Protein AF-H1LJ63-F1 (afdb_monomer_lite)

Radius of gyration: 14.32 Å; chains: 1; bounding box: 33×33×40 Å

Foldseek 3Di:
DDKEKDAFQFAPDCLRHRKMKMWAADDDPAAEWTFIWIDSPNPPDIDTQAIGFDPPPRQHQGDDKYKDFACADDVPRGGRKIKIWGWRAHPVQFKTWTWIWIDNPSRNDIDTDDTPDIGGGDD

Organism: NCBI:txid797516

pLDDT: mean 96.82, std 5.03, range [56.62, 98.88]

Sequence (123 aa):
MYGRGITTTHQSDQNYNGRMYATGEHYVSGTPTFTIFESTDHGGSWNQVGDVKDTQHGWGMRYQPTLYELPEQVGDMPAGTLICAGNAIPTNLSQTSIDLYKSTDHGRTWTFLSTVDHGGAAD

Secondary structure (DSSP, 8-state):
--EEEEE----SSGGGTT-EEEEE----SS---EEEEEESSTTS--EEEEEE---SSSS-EEEEEEEEE-SS-BTTB-TT-EEEEEEE--TT---EEEEEEEESSTTSS-EEEEEEEEES---

Structure (mmCIF, N/CA/C/O backbone):
data_AF-H1LJ63-F1
#
_entry.id   AF-H1LJ63-F1
#
loop_
_atom_site.group_PDB
_atom_site.id
_atom_site.type_symbol
_atom_site.label_atom_id
_atom_site.label_alt_id
_atom_site.label_comp_id
_atom_site.label_asym_id
_atom_site.label_entity_id
_atom_site.label_seq_id
_atom_site.pdbx_PDB_ins_code
_atom_site.Cartn_x
_atom_site.Cartn_y
_atom_site.Cartn_z
_atom_site.occupancy
_atom_site.B_iso_or_equiv
_atom_site.auth_seq_id
_atom_site.auth_comp_id
_atom_site.auth_asym_id
_atom_site.auth_atom_id
_atom_site.pdbx_PDB_model_num
ATOM 1 N N . MET A 1 1 ? 2.337 14.927 -7.308 1.00 56.62 1 MET A N 1
ATOM 2 C CA . MET A 1 1 ? 2.129 14.228 -6.024 1.00 56.62 1 MET A CA 1
ATOM 3 C C . MET A 1 1 ? 0.677 13.792 -5.957 1.00 56.62 1 MET A C 1
ATOM 5 O O . MET A 1 1 ? -0.194 14.630 -5.753 1.00 56.62 1 MET A O 1
ATOM 9 N N . TYR A 1 2 ? 0.417 12.511 -6.213 1.00 73.88 2 TYR A N 1
ATOM 10 C CA . TYR A 1 2 ? -0.915 11.916 -6.100 1.00 73.88 2 TYR A CA 1
ATOM 11 C C . TYR A 1 2 ? -1.061 11.250 -4.733 1.00 73.88 2 TYR A C 1
ATOM 13 O O . TYR A 1 2 ? -0.445 10.218 -4.489 1.00 73.88 2 TYR A O 1
ATOM 21 N N . GLY A 1 3 ? -1.843 11.861 -3.840 1.00 83.25 3 GLY A N 1
ATOM 22 C CA . GLY A 1 3 ? -2.194 11.281 -2.544 1.00 83.25 3 GLY A CA 1
ATOM 23 C C . GLY A 1 3 ? -3.471 10.438 -2.615 1.00 83.25 3 GLY A C 1
ATOM 24 O O . GLY A 1 3 ? -4.398 10.750 -3.376 1.00 83.25 3 GLY A O 1
ATOM 25 N N . ARG A 1 4 ? -3.532 9.384 -1.802 1.00 91.75 4 ARG A N 1
ATOM 26 C CA . ARG A 1 4 ? -4.736 8.586 -1.525 1.00 91.75 4 ARG A CA 1
ATOM 27 C C . ARG A 1 4 ? -4.843 8.324 -0.033 1.00 91.75 4 ARG A C 1
ATOM 29 O O . ARG A 1 4 ? -3.826 8.227 0.647 1.00 91.75 4 ARG A O 1
ATOM 36 N N . GLY A 1 5 ? -6.067 8.174 0.458 1.00 95.50 5 GLY A N 1
ATOM 37 C CA . GLY A 1 5 ? -6.300 7.792 1.840 1.00 95.50 5 GLY A CA 1
ATOM 38 C C . GLY A 1 5 ? -7.645 7.115 2.044 1.00 95.50 5 GLY A C 1
ATOM 39 O O . GLY A 1 5 ? -8.538 7.228 1.205 1.00 95.50 5 GLY A O 1
ATOM 40 N N . ILE A 1 6 ? -7.752 6.397 3.156 1.00 98.12 6 ILE A N 1
ATOM 41 C CA . ILE A 1 6 ? -8.942 5.655 3.576 1.00 98.12 6 ILE A CA 1
ATOM 42 C C . ILE A 1 6 ? -9.166 5.838 5.076 1.00 98.12 6 ILE A C 1
ATOM 44 O O . ILE A 1 6 ? -8.219 6.087 5.825 1.00 98.12 6 ILE A O 1
ATOM 48 N N . THR A 1 7 ? -10.408 5.661 5.516 1.00 98.50 7 THR A N 1
ATOM 49 C CA . THR A 1 7 ? -10.742 5.420 6.922 1.00 98.50 7 THR A CA 1
ATOM 50 C C . THR A 1 7 ? -11.153 3.965 7.055 1.00 98.50 7 THR A C 1
ATOM 52 O O . THR A 1 7 ? -11.983 3.488 6.285 1.00 98.50 7 THR A O 1
ATOM 55 N N . THR A 1 8 ? -10.558 3.262 8.007 1.00 98.56 8 THR A N 1
ATOM 56 C CA . THR A 1 8 ? -10.815 1.833 8.220 1.00 98.56 8 THR A CA 1
ATOM 57 C C . THR A 1 8 ? -12.059 1.608 9.071 1.00 98.56 8 THR A C 1
ATOM 59 O O . THR A 1 8 ? -12.383 2.405 9.954 1.00 98.56 8 THR A O 1
ATOM 62 N N . THR A 1 9 ? -12.788 0.537 8.781 1.00 98.44 9 THR A N 1
ATOM 63 C CA . THR A 1 9 ? -14.094 0.226 9.386 1.00 98.44 9 THR A CA 1
ATOM 64 C C . THR A 1 9 ? -14.327 -1.272 9.604 1.00 98.44 9 THR A C 1
ATOM 66 O O . THR A 1 9 ? -15.291 -1.635 10.277 1.00 98.44 9 THR A O 1
ATOM 69 N N . HIS A 1 10 ? -13.442 -2.136 9.099 1.00 98.38 10 HIS A N 1
ATOM 70 C CA . HIS A 1 10 ? -13.590 -3.594 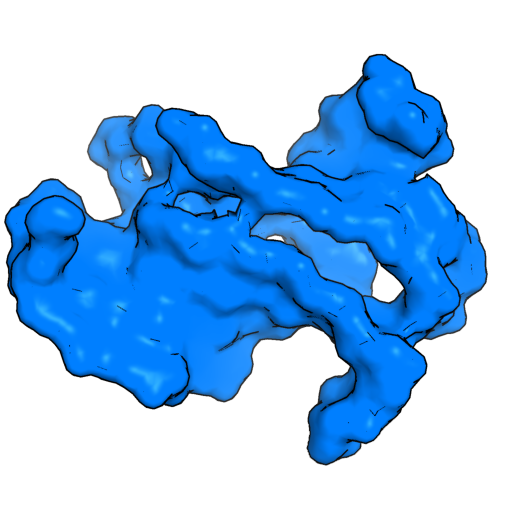9.120 1.00 98.38 10 HIS A CA 1
ATOM 71 C C . HIS A 1 10 ? -12.388 -4.303 9.759 1.00 98.38 10 HIS A C 1
ATOM 73 O O . HIS A 1 10 ? -12.185 -5.495 9.538 1.00 98.38 10 HIS A O 1
ATOM 79 N N . GLN A 1 11 ? -11.575 -3.594 10.545 1.00 98.06 11 GLN A N 1
ATOM 80 C CA . GLN A 1 11 ? -10.379 -4.156 11.171 1.00 98.06 11 GLN A CA 1
ATOM 81 C C . GLN A 1 11 ? -10.738 -5.232 12.201 1.00 98.06 11 GLN A C 1
ATOM 83 O O . GLN A 1 11 ? -11.715 -5.114 12.943 1.00 98.06 11 GLN A O 1
ATOM 88 N N . SER A 1 12 ? -9.903 -6.272 12.268 1.00 93.12 12 SER A N 1
ATOM 89 C CA . SER A 1 12 ? -10.045 -7.377 13.225 1.00 93.12 12 SER A CA 1
ATOM 90 C C . SER A 1 12 ? -9.933 -6.915 14.684 1.00 93.12 12 SER A C 1
ATOM 92 O O . SER A 1 12 ? -10.659 -7.412 15.544 1.00 93.12 12 SER A O 1
ATOM 94 N N . ASP A 1 13 ? -9.064 -5.939 14.958 1.00 96.81 13 ASP A N 1
ATOM 95 C CA . ASP A 1 13 ? -9.033 -5.181 16.209 1.00 96.81 13 ASP A CA 1
ATOM 96 C C . ASP A 1 13 ? -9.836 -3.883 16.041 1.00 96.81 13 ASP A C 1
ATOM 98 O O . ASP A 1 13 ? -9.469 -2.991 15.272 1.00 96.81 13 ASP A O 1
ATOM 102 N N . GLN A 1 14 ? -10.923 -3.757 16.804 1.00 95.25 14 GLN A N 1
ATOM 103 C CA . GLN A 1 14 ? -11.825 -2.606 16.746 1.00 95.25 14 GLN A CA 1
ATOM 104 C C . GLN A 1 14 ? -11.141 -1.276 17.100 1.00 95.25 14 GLN A C 1
ATOM 106 O O . GLN A 1 14 ? -11.618 -0.232 16.663 1.00 95.25 14 GLN A O 1
ATOM 111 N N . ASN A 1 15 ? -10.009 -1.285 17.818 1.00 96.62 15 ASN A N 1
ATOM 112 C CA . ASN A 1 15 ? -9.229 -0.071 18.103 1.00 96.62 15 ASN A CA 1
ATOM 113 C C . ASN A 1 15 ? -8.555 0.526 16.858 1.00 96.62 15 ASN A C 1
ATOM 115 O O . ASN A 1 15 ? -7.987 1.623 16.923 1.00 96.62 15 ASN A O 1
ATOM 119 N N . TYR A 1 16 ? -8.556 -0.209 15.745 1.00 97.94 16 TYR A N 1
ATOM 120 C CA . TYR A 1 16 ? -8.087 0.279 14.457 1.00 97.94 16 TYR A CA 1
ATOM 121 C C . TYR A 1 16 ? -9.212 0.829 13.585 1.00 97.94 16 TYR A C 1
ATOM 123 O O . TYR A 1 16 ? -8.918 1.593 12.676 1.00 97.94 16 TYR A O 1
ATOM 131 N N . ASN A 1 17 ? -10.483 0.566 13.895 1.00 98.06 17 ASN A N 1
ATOM 132 C CA . ASN A 1 17 ? -11.584 1.219 13.191 1.00 98.06 17 ASN A CA 1
ATOM 133 C C . ASN A 1 17 ? -11.612 2.725 13.492 1.00 98.06 17 ASN A C 1
ATOM 135 O O . ASN A 1 17 ? -11.331 3.170 14.603 1.00 98.06 17 ASN A O 1
ATOM 139 N N . GLY A 1 18 ? -11.948 3.524 12.481 1.00 98.19 18 GLY A N 1
ATOM 140 C CA . GLY A 1 18 ? -11.918 4.985 12.543 1.00 98.19 18 GLY A CA 1
ATOM 141 C C . GLY A 1 18 ? -10.528 5.595 12.346 1.00 98.19 18 GLY A C 1
ATOM 142 O O . GLY A 1 18 ? -10.425 6.819 12.231 1.00 98.19 18 GLY A O 1
ATOM 143 N N . ARG A 1 19 ? -9.466 4.781 12.250 1.00 98.38 19 ARG A N 1
ATOM 144 C CA . ARG A 1 19 ? -8.128 5.271 11.903 1.00 98.38 19 ARG A CA 1
ATOM 145 C C . ARG A 1 19 ? -8.045 5.613 10.428 1.00 98.38 19 ARG A C 1
ATOM 147 O O . ARG A 1 19 ? -8.630 4.930 9.579 1.00 98.38 19 ARG A O 1
ATOM 154 N N . MET A 1 20 ? -7.296 6.669 10.135 1.00 98.69 20 MET A N 1
ATOM 155 C CA . MET A 1 20 ? -7.063 7.121 8.771 1.00 98.69 20 MET A CA 1
ATOM 156 C C . MET A 1 20 ? -5.692 6.664 8.303 1.00 98.69 20 MET A C 1
ATOM 158 O O . MET A 1 20 ? -4.715 6.779 9.040 1.00 98.69 20 MET A O 1
ATOM 162 N N . TYR A 1 21 ? -5.621 6.201 7.063 1.00 98.69 21 TYR A N 1
ATOM 163 C CA . TYR A 1 21 ? -4.375 5.843 6.403 1.00 98.69 21 TYR A CA 1
ATOM 164 C C . TYR A 1 21 ? -4.191 6.690 5.156 1.00 98.69 21 TYR A C 1
ATOM 166 O O . TYR A 1 21 ? -5.163 6.980 4.458 1.00 98.69 21 TYR A O 1
ATOM 174 N N . ALA A 1 22 ? -2.949 7.067 4.869 1.00 98.38 22 ALA A N 1
ATOM 175 C CA . ALA A 1 22 ? -2.589 7.838 3.690 1.00 98.38 22 ALA A CA 1
ATOM 176 C C . ALA A 1 22 ? -1.310 7.306 3.042 1.00 98.38 22 ALA A C 1
ATOM 178 O O . ALA A 1 22 ? -0.419 6.781 3.710 1.00 98.38 22 ALA A O 1
ATOM 179 N N . THR A 1 23 ? -1.222 7.469 1.728 1.00 98.44 23 THR A N 1
ATOM 180 C CA . THR A 1 23 ? -0.032 7.167 0.934 1.00 98.44 23 THR A CA 1
ATOM 181 C C . THR A 1 23 ? 0.033 8.081 -0.289 1.00 98.44 23 THR A C 1
ATOM 183 O O . THR A 1 23 ? -0.917 8.815 -0.586 1.00 98.44 23 THR A O 1
ATOM 186 N N . GLY A 1 24 ? 1.143 8.041 -1.018 1.00 97.25 24 GLY A N 1
ATOM 187 C CA . GLY A 1 24 ? 1.297 8.774 -2.262 1.00 97.25 24 GLY A CA 1
ATOM 188 C C . GLY A 1 24 ? 2.546 8.378 -3.035 1.00 97.25 24 GLY A C 1
ATOM 189 O O . GLY A 1 24 ? 3.284 7.471 -2.657 1.00 97.25 24 GLY A O 1
ATOM 190 N N . GLU A 1 25 ? 2.781 9.084 -4.135 1.00 97.00 25 GLU A N 1
ATOM 191 C CA . GLU A 1 25 ? 4.019 8.962 -4.909 1.00 97.00 25 GLU A CA 1
ATOM 192 C C . GLU A 1 25 ? 5.171 9.676 -4.201 1.00 97.00 25 GLU A C 1
ATOM 194 O O . GLU A 1 25 ? 5.114 10.890 -3.974 1.00 97.00 25 GLU A O 1
ATOM 199 N N . HIS A 1 26 ? 6.223 8.928 -3.871 1.00 92.38 26 HIS A N 1
ATOM 200 C CA . HIS A 1 26 ? 7.390 9.429 -3.151 1.00 92.38 26 HIS A CA 1
ATOM 201 C C . HIS A 1 26 ? 8.602 9.468 -4.089 1.00 92.38 26 HIS A C 1
ATOM 203 O O . HIS A 1 26 ? 9.242 8.453 -4.362 1.00 92.38 26 HIS A O 1
ATOM 209 N N . TYR A 1 27 ? 8.924 10.659 -4.595 1.00 91.56 27 TYR A N 1
ATOM 210 C CA . TYR A 1 27 ? 10.057 10.865 -5.498 1.00 91.56 27 TYR A CA 1
ATOM 211 C C . TYR A 1 27 ? 11.357 10.968 -4.696 1.00 91.56 27 TYR A C 1
ATOM 213 O O . TYR A 1 27 ? 11.602 11.957 -4.007 1.00 91.56 27 TYR A O 1
ATOM 221 N N . VAL A 1 28 ? 12.188 9.932 -4.795 1.00 92.50 28 VAL A N 1
ATOM 222 C CA . VAL A 1 28 ? 13.469 9.798 -4.087 1.00 92.50 28 VAL A CA 1
ATOM 223 C C . VAL A 1 28 ? 14.604 9.512 -5.074 1.00 92.50 28 VAL A C 1
ATOM 225 O O . VAL A 1 28 ? 14.361 9.108 -6.209 1.00 92.50 28 VAL A O 1
ATOM 228 N N . SER A 1 29 ? 15.857 9.700 -4.647 1.00 90.56 29 SER A N 1
ATOM 229 C CA . SER A 1 29 ? 17.040 9.326 -5.442 1.00 90.56 29 SER A CA 1
ATOM 230 C C . SER A 1 29 ? 17.293 7.812 -5.495 1.00 90.56 29 SER A C 1
ATOM 232 O O . SER A 1 29 ? 18.031 7.351 -6.362 1.00 90.56 29 SER A O 1
ATOM 234 N N . GLY A 1 30 ? 16.706 7.048 -4.569 1.00 92.38 30 GLY A N 1
ATOM 235 C CA . GLY A 1 30 ? 16.786 5.587 -4.511 1.00 92.38 30 GLY A CA 1
ATOM 236 C C . GLY A 1 30 ? 15.577 4.884 -5.136 1.00 92.38 30 GLY A C 1
ATOM 237 O O . GLY A 1 30 ? 14.846 5.456 -5.942 1.00 92.38 30 GLY A O 1
ATOM 238 N N . THR A 1 31 ? 15.357 3.631 -4.738 1.00 96.25 31 THR A N 1
ATOM 239 C CA . THR A 1 31 ? 14.167 2.860 -5.121 1.00 96.25 31 THR A CA 1
ATOM 240 C C . THR A 1 31 ? 12.938 3.428 -4.403 1.00 96.25 31 THR A C 1
ATOM 242 O O . THR A 1 31 ? 12.910 3.394 -3.170 1.00 96.25 31 THR A O 1
ATOM 245 N N . PRO A 1 32 ? 11.939 3.967 -5.128 1.00 96.94 32 PRO A N 1
ATOM 246 C CA . PRO A 1 32 ? 10.742 4.511 -4.506 1.00 96.94 32 PRO A CA 1
ATOM 247 C C . PRO A 1 32 ? 9.866 3.403 -3.918 1.00 96.94 32 PRO A C 1
ATOM 249 O O . PRO A 1 32 ? 9.880 2.250 -4.362 1.00 96.94 32 PRO A O 1
ATOM 252 N N . THR A 1 33 ? 9.096 3.786 -2.911 1.00 97.94 33 THR A N 1
ATOM 253 C CA . THR A 1 33 ? 8.142 2.938 -2.203 1.00 97.94 33 THR A CA 1
ATOM 254 C C . THR A 1 33 ? 6.845 3.713 -2.002 1.00 97.94 33 THR A C 1
ATOM 256 O O . THR A 1 33 ? 6.829 4.946 -2.083 1.00 97.94 33 THR A O 1
ATOM 259 N N . PHE A 1 34 ? 5.756 3.011 -1.689 1.00 98.12 34 PHE A N 1
ATOM 260 C CA . PHE A 1 34 ? 4.559 3.673 -1.174 1.00 98.12 34 PHE A CA 1
ATOM 261 C C . PHE A 1 34 ? 4.609 3.681 0.349 1.00 98.12 34 PHE A C 1
ATOM 263 O O . PHE A 1 34 ? 4.278 2.696 1.011 1.00 98.12 34 PHE A O 1
ATOM 270 N N . THR A 1 35 ? 5.044 4.804 0.917 1.00 97.81 35 THR A N 1
ATOM 271 C CA . THR A 1 35 ? 5.047 4.984 2.370 1.00 97.81 35 THR A CA 1
ATOM 272 C C . THR A 1 35 ? 3.616 5.059 2.895 1.00 97.81 35 THR A C 1
ATOM 274 O O . THR A 1 35 ? 2.765 5.730 2.306 1.00 97.81 35 THR A O 1
ATOM 277 N N . ILE A 1 36 ? 3.353 4.385 4.014 1.00 98.69 36 ILE A N 1
ATOM 278 C CA . ILE A 1 36 ? 2.045 4.351 4.666 1.00 98.69 36 ILE A CA 1
ATOM 279 C C . ILE A 1 36 ? 2.091 5.194 5.935 1.00 98.69 36 ILE A C 1
ATOM 281 O O . ILE A 1 36 ? 2.854 4.905 6.862 1.00 98.69 36 ILE A O 1
ATOM 285 N N . PHE A 1 37 ? 1.243 6.216 5.978 1.00 98.62 37 PHE A N 1
ATOM 286 C CA . PHE A 1 37 ? 1.016 7.049 7.152 1.00 98.62 37 PHE A CA 1
ATOM 287 C C . PHE A 1 37 ? -0.307 6.687 7.816 1.00 98.62 37 PHE A C 1
ATOM 289 O O . PHE A 1 37 ? -1.279 6.387 7.128 1.00 98.62 37 PHE A O 1
ATOM 296 N N . GLU A 1 38 ? -0.348 6.762 9.141 1.00 98.75 38 GLU A N 1
ATOM 297 C CA . GLU A 1 38 ? -1.541 6.566 9.961 1.00 98.75 38 GLU A CA 1
ATOM 298 C C . GLU A 1 38 ? -1.806 7.811 10.807 1.00 98.75 38 GLU A C 1
ATOM 300 O O . GLU A 1 38 ? -0.879 8.401 11.371 1.00 98.75 38 GLU A O 1
ATOM 305 N N . SER A 1 39 ? -3.081 8.166 10.926 1.00 98.69 39 SER A N 1
ATOM 306 C CA . SER A 1 39 ? -3.589 9.113 11.910 1.00 98.69 39 SER A CA 1
ATOM 307 C C . SER A 1 39 ? -4.591 8.419 12.828 1.00 98.69 39 SER A C 1
ATOM 309 O O . SER A 1 39 ? -5.512 7.726 12.379 1.00 98.69 39 SER A O 1
ATOM 311 N N . THR A 1 40 ? -4.416 8.641 14.129 1.00 98.31 40 THR A N 1
ATOM 312 C CA . THR A 1 40 ? -5.312 8.161 15.191 1.00 98.31 40 THR A CA 1
ATOM 313 C C . THR A 1 40 ? -6.168 9.276 15.795 1.00 98.31 40 THR A C 1
ATOM 315 O O . THR A 1 40 ? -6.893 9.039 16.753 1.00 98.31 40 THR A O 1
ATOM 318 N N . ASP A 1 41 ? -6.068 10.494 15.266 1.00 97.69 41 ASP A N 1
ATOM 319 C CA . ASP A 1 41 ? -6.713 11.714 15.764 1.00 97.69 41 ASP A CA 1
ATOM 320 C C . ASP A 1 41 ? -7.481 12.439 14.645 1.00 97.69 41 ASP A C 1
ATOM 322 O O . ASP A 1 41 ? -7.526 13.666 14.579 1.00 97.69 41 ASP A O 1
ATOM 326 N N . HIS A 1 42 ? -8.092 11.655 13.751 1.00 95.00 42 HIS A N 1
ATOM 327 C CA . HIS A 1 42 ? -8.939 12.138 12.655 1.00 95.00 42 HIS A CA 1
ATOM 328 C C . HIS A 1 42 ? -8.236 13.134 11.714 1.00 95.00 42 HIS A C 1
ATOM 330 O O . HIS A 1 42 ? -8.837 14.091 11.227 1.00 95.00 42 HIS A O 1
ATOM 336 N N . GLY A 1 43 ? -6.953 12.891 11.444 1.00 96.75 43 GLY A N 1
ATOM 337 C CA . GLY A 1 43 ? -6.127 13.662 10.520 1.00 96.75 43 GLY A CA 1
ATOM 338 C C . GLY A 1 43 ? -5.360 14.822 11.156 1.00 96.75 43 GLY A C 1
ATOM 339 O O . GLY A 1 43 ? -4.699 15.554 10.418 1.00 96.75 43 GLY A O 1
ATOM 340 N N . GLY A 1 44 ? -5.423 14.991 12.482 1.00 98.00 44 GLY A N 1
ATOM 341 C CA . GLY A 1 44 ? -4.697 16.037 13.208 1.00 98.00 44 GLY A CA 1
ATOM 342 C C . GLY A 1 44 ? -3.176 15.856 13.183 1.00 98.00 44 GLY A C 1
ATOM 343 O O . GLY A 1 44 ? -2.436 16.826 13.011 1.00 98.00 44 GLY A O 1
ATOM 344 N N . SER A 1 45 ? -2.705 14.616 13.293 1.00 98.25 45 SER A N 1
ATOM 345 C CA . SER A 1 45 ? -1.299 14.230 13.213 1.00 98.25 45 SER A CA 1
ATOM 346 C C . SER A 1 45 ? -1.129 12.890 12.497 1.00 98.25 45 SER A C 1
ATOM 348 O O . SER A 1 45 ? -2.045 12.070 12.434 1.00 98.25 45 SER A O 1
ATOM 350 N N . TRP A 1 46 ? 0.057 12.685 11.920 1.00 98.56 46 TRP A N 1
ATOM 351 C CA . TRP A 1 46 ? 0.362 11.534 11.074 1.00 98.56 46 TRP A CA 1
ATOM 352 C C . TRP A 1 46 ? 1.722 10.952 11.428 1.00 98.56 46 TRP A C 1
ATOM 354 O O . TRP A 1 46 ? 2.698 11.686 11.574 1.00 98.56 46 TRP A O 1
ATOM 364 N N . ASN A 1 47 ? 1.791 9.627 11.507 1.00 98.50 47 ASN A N 1
ATOM 365 C CA . ASN A 1 47 ? 3.032 8.891 11.717 1.00 98.50 47 ASN A CA 1
ATOM 366 C C . ASN A 1 47 ? 3.221 7.874 10.598 1.00 98.50 47 ASN A C 1
ATOM 368 O O . ASN A 1 47 ? 2.259 7.243 10.164 1.00 98.50 47 ASN A O 1
ATOM 372 N N . GLN A 1 48 ? 4.458 7.690 10.139 1.00 98.38 48 GLN A N 1
ATOM 373 C CA . GLN A 1 48 ? 4.776 6.581 9.246 1.00 98.38 48 GLN A CA 1
ATOM 374 C C . GLN A 1 48 ? 4.671 5.266 10.024 1.00 98.38 48 GLN A C 1
ATOM 376 O O . GLN A 1 48 ? 5.280 5.122 11.083 1.00 98.38 48 GLN A O 1
ATOM 381 N N . VAL A 1 49 ? 3.922 4.306 9.486 1.00 98.69 49 VAL A N 1
ATOM 382 C CA . VAL A 1 49 ? 3.680 3.004 10.134 1.00 98.69 49 VAL A CA 1
ATOM 383 C C . VAL A 1 49 ? 4.049 1.811 9.271 1.00 98.69 49 VAL A C 1
ATOM 385 O O . VAL A 1 49 ? 4.206 0.711 9.792 1.00 98.69 49 VAL A O 1
ATOM 388 N N . GLY A 1 50 ? 4.201 2.026 7.968 1.00 98.38 50 GLY A N 1
ATOM 389 C CA . GLY A 1 50 ? 4.510 0.970 7.022 1.00 98.38 50 GLY A CA 1
ATOM 390 C C . GLY A 1 50 ? 5.100 1.513 5.736 1.00 98.38 50 GLY A C 1
ATOM 391 O O . GLY A 1 50 ? 5.182 2.725 5.512 1.00 98.38 50 GLY A O 1
ATOM 392 N N . ASP A 1 51 ? 5.538 0.586 4.898 1.00 98.06 51 ASP A N 1
ATOM 393 C CA . ASP A 1 51 ? 6.201 0.897 3.643 1.00 98.06 51 ASP A CA 1
ATOM 394 C C . ASP A 1 51 ? 5.983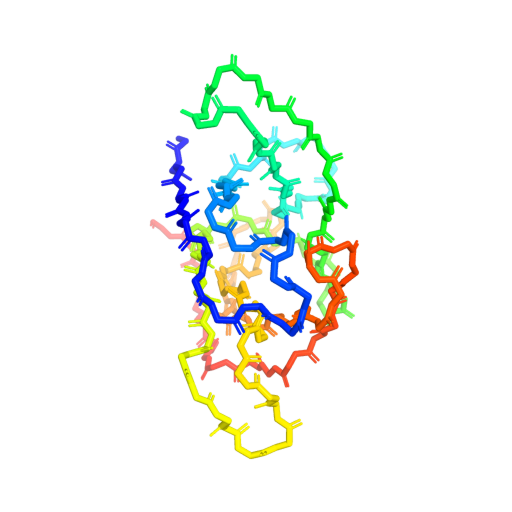 -0.243 2.642 1.00 98.06 51 ASP A C 1
ATOM 396 O O . ASP A 1 51 ? 6.387 -1.381 2.900 1.00 98.06 51 ASP A O 1
ATOM 400 N N . VAL A 1 52 ? 5.327 0.048 1.517 1.00 98.62 52 VAL A N 1
ATOM 401 C CA . VAL A 1 52 ? 5.081 -0.935 0.454 1.00 98.62 52 VAL A CA 1
ATOM 402 C C . VAL A 1 52 ? 6.243 -0.890 -0.525 1.00 98.62 52 VAL A C 1
ATOM 404 O O . VAL A 1 52 ? 6.398 0.056 -1.303 1.00 98.62 52 VAL A O 1
ATOM 407 N N . LYS A 1 53 ? 7.079 -1.923 -0.463 1.00 98.44 53 LYS A N 1
ATOM 408 C CA . LYS A 1 53 ? 8.275 -2.063 -1.292 1.00 98.44 53 LYS A CA 1
ATOM 409 C C . LYS A 1 53 ? 8.002 -3.003 -2.449 1.00 98.44 53 LYS A C 1
ATOM 411 O O . LYS A 1 53 ? 7.367 -4.035 -2.263 1.00 98.44 53 LYS A O 1
ATOM 416 N N . ASP A 1 54 ? 8.574 -2.683 -3.601 1.00 98.44 54 ASP A N 1
ATOM 417 C CA . ASP A 1 54 ? 8.639 -3.617 -4.716 1.00 98.44 54 ASP A CA 1
ATOM 418 C C . ASP A 1 54 ? 9.633 -4.737 -4.370 1.00 98.44 54 ASP A C 1
ATOM 420 O O . ASP A 1 54 ? 10.842 -4.525 -4.264 1.00 98.44 54 ASP A O 1
ATOM 424 N N . THR A 1 55 ? 9.087 -5.927 -4.153 1.00 98.25 55 THR A N 1
ATOM 425 C CA . THR A 1 55 ? 9.813 -7.159 -3.826 1.00 98.25 55 THR A CA 1
ATOM 426 C C . THR A 1 55 ? 9.912 -8.119 -5.006 1.00 98.25 55 THR A C 1
ATOM 428 O O . THR A 1 55 ? 10.531 -9.171 -4.857 1.00 98.25 55 THR A O 1
ATOM 431 N N . GLN A 1 56 ? 9.297 -7.792 -6.146 1.00 98.19 56 GLN A N 1
ATOM 432 C CA . GLN A 1 56 ? 9.222 -8.679 -7.309 1.00 98.19 56 GLN A CA 1
ATOM 433 C C . GLN A 1 56 ? 10.204 -8.270 -8.407 1.00 98.19 56 GLN A C 1
ATOM 435 O O . GLN A 1 56 ? 10.856 -9.128 -8.999 1.00 98.19 56 GLN A O 1
ATOM 440 N N . HIS A 1 57 ? 10.352 -6.966 -8.649 1.00 97.00 57 HIS A N 1
ATOM 441 C CA . HIS A 1 57 ? 11.112 -6.439 -9.782 1.00 97.00 57 HIS A CA 1
ATOM 442 C C . HIS A 1 57 ? 12.375 -5.680 -9.360 1.00 97.00 57 HIS A C 1
ATOM 444 O O . HIS A 1 57 ? 13.353 -5.629 -10.110 1.00 97.00 57 HIS A O 1
ATOM 450 N N . GLY A 1 58 ? 12.367 -5.075 -8.168 1.00 96.25 58 GLY A N 1
ATOM 451 C CA . GLY A 1 58 ? 13.440 -4.188 -7.698 1.00 96.25 58 GLY A CA 1
ATOM 452 C C . GLY A 1 58 ? 13.465 -2.819 -8.396 1.00 96.25 58 GLY A C 1
ATOM 453 O O . GLY A 1 58 ? 14.462 -2.100 -8.333 1.00 96.25 58 GLY A O 1
ATOM 454 N N . TRP A 1 59 ? 12.378 -2.457 -9.071 1.00 97.50 59 TRP A N 1
ATOM 455 C CA . TRP A 1 59 ? 12.154 -1.209 -9.800 1.00 97.50 59 TRP A CA 1
ATOM 456 C C . TRP A 1 59 ? 11.679 -0.075 -8.887 1.00 97.50 59 TRP A C 1
ATOM 458 O O . TRP A 1 59 ? 12.063 1.087 -9.070 1.00 97.50 59 TRP A O 1
ATOM 468 N N . GLY A 1 60 ? 10.873 -0.442 -7.891 1.00 98.19 60 GLY A N 1
ATOM 469 C CA . GLY A 1 60 ? 10.240 0.452 -6.930 1.00 98.19 60 GLY A CA 1
ATOM 470 C C . GLY A 1 60 ? 8.771 0.711 -7.243 1.00 98.19 60 GLY A C 1
ATOM 471 O O . GLY A 1 60 ? 8.399 0.921 -8.399 1.00 98.19 60 GLY A O 1
ATOM 472 N N . MET A 1 61 ? 7.955 0.745 -6.187 1.00 98.31 61 MET A N 1
ATOM 473 C CA . MET A 1 61 ? 6.548 1.142 -6.256 1.00 98.31 61 MET A CA 1
ATOM 474 C C . MET A 1 61 ? 6.500 2.657 -6.458 1.00 98.31 61 MET A C 1
ATOM 476 O O . MET A 1 61 ? 6.822 3.421 -5.546 1.00 98.31 61 MET A O 1
ATOM 480 N N . ARG A 1 62 ? 6.200 3.095 -7.685 1.00 97.50 62 ARG A N 1
ATOM 481 C CA . ARG A 1 62 ? 6.497 4.456 -8.149 1.00 97.50 62 ARG A CA 1
ATOM 482 C C . ARG A 1 62 ? 5.256 5.313 -8.353 1.00 97.50 62 ARG A C 1
ATOM 484 O O . ARG A 1 62 ? 5.222 6.415 -7.810 1.00 97.50 62 ARG A O 1
ATOM 491 N N . TYR A 1 63 ? 4.271 4.845 -9.123 1.00 97.25 63 TYR A N 1
ATOM 492 C CA . TYR A 1 63 ? 3.134 5.674 -9.551 1.00 97.25 63 TYR A CA 1
ATOM 493 C C . TYR A 1 63 ? 1.772 5.142 -9.120 1.00 97.25 63 TYR A C 1
ATOM 495 O O . TYR A 1 63 ? 1.554 3.938 -8.999 1.00 97.25 63 TYR A O 1
ATOM 503 N N . GLN A 1 64 ? 0.851 6.091 -8.941 1.00 97.06 64 GLN A N 1
ATOM 504 C CA . GLN A 1 64 ? -0.585 5.881 -8.739 1.00 97.06 64 GLN A CA 1
ATOM 505 C C . GLN A 1 64 ? -0.949 4.851 -7.651 1.00 97.06 64 GLN A C 1
ATOM 507 O O . GLN A 1 64 ? -1.738 3.939 -7.918 1.00 97.06 64 GLN A O 1
ATOM 512 N N . PRO A 1 65 ? -0.432 4.985 -6.416 1.00 97.88 65 PRO A N 1
ATOM 513 C CA . PRO A 1 65 ? -0.873 4.117 -5.338 1.00 97.88 65 PRO A CA 1
ATOM 514 C C . PRO A 1 65 ? -2.367 4.298 -5.076 1.00 97.88 65 PRO A C 1
ATOM 516 O O . PRO A 1 65 ? -2.903 5.401 -5.191 1.00 97.88 65 PRO A O 1
ATOM 519 N N . THR A 1 66 ? -3.021 3.232 -4.634 1.00 97.94 66 THR A N 1
ATOM 520 C CA . THR A 1 66 ? -4.349 3.260 -4.027 1.00 97.94 66 THR A CA 1
ATOM 521 C C . THR A 1 66 ? -4.393 2.326 -2.827 1.00 97.94 66 THR A C 1
ATOM 523 O O . THR A 1 66 ? -3.721 1.296 -2.814 1.00 97.94 66 THR A O 1
ATOM 526 N N . LEU A 1 67 ? -5.179 2.698 -1.819 1.00 98.50 67 LEU A N 1
ATOM 527 C CA . LEU A 1 67 ? -5.438 1.886 -0.634 1.00 98.50 67 LEU A CA 1
ATOM 528 C C . LEU A 1 67 ? -6.891 1.426 -0.644 1.00 98.50 67 LEU A C 1
ATOM 530 O O . LEU A 1 67 ? -7.783 2.186 -1.024 1.00 98.50 67 LEU A O 1
ATOM 534 N N . TYR A 1 68 ? -7.121 0.198 -0.197 1.00 98.56 68 TYR A N 1
ATOM 535 C CA . TYR A 1 68 ? -8.448 -0.378 -0.041 1.00 98.56 68 TYR A CA 1
ATOM 536 C C . TYR A 1 68 ? -8.483 -1.288 1.186 1.00 98.56 68 TYR A C 1
ATOM 538 O O . TYR A 1 68 ? -7.538 -2.030 1.431 1.00 98.56 68 TYR A O 1
ATOM 546 N N . GLU A 1 69 ? -9.561 -1.235 1.959 1.00 98.75 69 GLU A N 1
ATOM 547 C CA . GLU A 1 69 ? -9.831 -2.182 3.042 1.00 98.75 69 GLU A CA 1
ATOM 548 C C . GLU A 1 69 ? -10.887 -3.171 2.550 1.00 98.75 69 GLU A C 1
ATOM 550 O O . GLU A 1 69 ? -11.929 -2.748 2.049 1.00 98.75 69 GLU A O 1
ATOM 555 N N . LEU A 1 70 ? -10.642 -4.474 2.699 1.00 98.75 70 LEU A N 1
ATOM 556 C CA . LEU A 1 70 ? -11.653 -5.477 2.373 1.00 98.75 70 LEU A CA 1
ATOM 557 C C . LEU A 1 70 ? -12.833 -5.385 3.362 1.00 98.75 70 LEU A C 1
ATOM 559 O O . LEU A 1 70 ? -12.614 -5.561 4.562 1.00 98.75 70 LEU A O 1
ATOM 563 N N . PRO A 1 71 ? -14.078 -5.159 2.902 1.00 98.44 71 PRO A N 1
ATOM 564 C CA . PRO A 1 71 ? -15.241 -5.085 3.789 1.00 98.44 71 PRO A CA 1
ATOM 565 C C . PRO A 1 71 ? -15.710 -6.466 4.271 1.00 98.44 71 PRO A C 1
ATOM 567 O O . PRO A 1 71 ? -16.360 -6.595 5.304 1.00 98.44 71 PRO A O 1
ATOM 570 N N . GLU A 1 72 ? -15.361 -7.509 3.525 1.00 98.44 72 GLU A N 1
ATOM 571 C CA . GLU A 1 72 ? -15.677 -8.902 3.807 1.00 98.44 72 GLU A CA 1
ATOM 572 C C . GLU A 1 72 ? -14.494 -9.797 3.424 1.00 98.44 72 GLU A C 1
ATOM 574 O O . GLU A 1 72 ? -13.517 -9.345 2.823 1.00 98.44 72 GLU A O 1
ATOM 579 N N . GLN A 1 73 ? -14.564 -11.075 3.789 1.00 98.44 73 GLN A N 1
ATOM 580 C CA . GLN A 1 73 ? -13.529 -12.034 3.427 1.00 98.44 73 GLN A CA 1
ATOM 581 C C . GLN A 1 73 ? -13.505 -12.279 1.908 1.00 98.44 73 GLN A C 1
ATOM 583 O O . GLN A 1 73 ? -14.534 -12.576 1.305 1.00 98.44 73 GLN A O 1
ATOM 588 N N . VAL A 1 74 ? -12.314 -12.237 1.304 1.00 98.44 74 VAL A N 1
ATOM 589 C CA . VAL A 1 74 ? -12.079 -12.591 -0.106 1.00 98.44 74 VAL A CA 1
ATOM 590 C C . VAL A 1 74 ? -11.032 -13.699 -0.173 1.00 98.44 74 VAL A C 1
ATOM 592 O O . VAL A 1 74 ? -9.848 -13.474 0.086 1.00 98.44 74 VAL A O 1
ATOM 595 N N . GLY A 1 75 ? -11.465 -14.916 -0.513 1.00 96.94 75 GLY A N 1
ATOM 596 C CA . GLY A 1 75 ? -10.611 -16.104 -0.423 1.00 96.94 75 GLY A CA 1
ATOM 597 C C . GLY A 1 75 ? -10.098 -16.291 1.007 1.00 96.94 75 GLY A C 1
ATOM 598 O O . GLY A 1 75 ? -10.883 -16.274 1.952 1.00 96.94 75 GLY A O 1
ATOM 599 N N . ASP A 1 76 ? -8.781 -16.395 1.175 1.00 96.25 76 ASP A N 1
ATOM 600 C CA . ASP A 1 76 ? -8.143 -16.536 2.494 1.00 96.25 76 ASP A CA 1
ATOM 601 C C . ASP A 1 76 ? -7.799 -15.187 3.158 1.00 96.25 76 ASP A C 1
ATOM 603 O O . ASP A 1 76 ? -7.151 -15.151 4.204 1.00 96.25 76 ASP A O 1
ATOM 607 N N . MET A 1 77 ? -8.183 -14.057 2.553 1.00 98.00 77 MET A N 1
ATOM 608 C CA . MET A 1 77 ? -7.972 -12.725 3.128 1.00 98.00 77 MET A CA 1
ATOM 609 C C . MET A 1 77 ? -9.206 -12.307 3.933 1.00 98.00 77 MET A C 1
ATOM 611 O O . MET A 1 77 ? -10.260 -12.101 3.329 1.00 98.00 77 MET A O 1
ATOM 615 N N . PRO A 1 78 ? -9.121 -12.171 5.267 1.00 98.25 78 PRO A N 1
ATOM 616 C CA . PRO A 1 78 ? -10.263 -11.765 6.080 1.00 98.25 78 PRO A CA 1
ATOM 617 C C . PRO A 1 78 ? -10.681 -10.312 5.803 1.00 98.25 78 PRO A C 1
ATOM 619 O O . PRO A 1 78 ? -9.890 -9.510 5.290 1.00 98.25 78 PRO A O 1
ATOM 622 N N . ALA A 1 79 ? -11.905 -9.963 6.214 1.00 98.50 79 ALA A N 1
ATOM 623 C CA . ALA A 1 79 ? -12.335 -8.569 6.317 1.00 98.50 79 ALA A CA 1
ATOM 624 C C . ALA A 1 79 ? -11.308 -7.750 7.124 1.00 98.50 79 ALA A C 1
ATOM 626 O O . ALA A 1 79 ? -10.674 -8.269 8.047 1.00 98.50 79 ALA A O 1
ATOM 627 N N . GLY A 1 80 ? -11.099 -6.495 6.734 1.00 98.69 80 GLY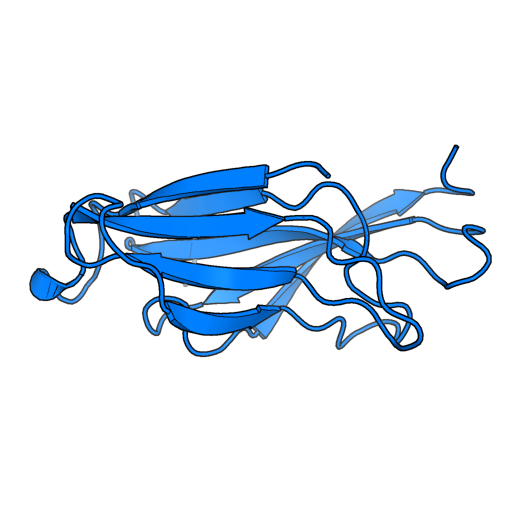 A N 1
ATOM 628 C CA . GLY A 1 80 ? -10.081 -5.623 7.318 1.00 98.69 80 GLY A CA 1
ATOM 629 C C . GLY A 1 80 ? -8.687 -5.768 6.711 1.00 98.69 80 GLY A C 1
ATOM 630 O O . GLY A 1 80 ? -7.818 -4.948 7.005 1.00 98.69 80 GLY A O 1
ATOM 631 N N . THR A 1 81 ? -8.447 -6.755 5.837 1.00 98.81 81 THR A N 1
ATOM 632 C CA . THR A 1 81 ? -7.191 -6.812 5.069 1.00 98.81 81 THR A CA 1
ATOM 633 C C . THR A 1 81 ? -7.032 -5.517 4.277 1.00 98.81 81 THR A C 1
ATOM 635 O O . THR A 1 81 ? -7.923 -5.135 3.517 1.00 98.81 81 THR A O 1
ATOM 638 N N . LEU A 1 82 ? -5.891 -4.851 4.438 1.00 98.81 82 LEU A N 1
ATOM 639 C CA . LEU A 1 82 ? -5.545 -3.687 3.634 1.00 98.81 82 LEU A CA 1
ATOM 640 C C . LEU A 1 82 ? -4.859 -4.150 2.355 1.00 98.81 82 LEU A C 1
ATOM 642 O O . LEU A 1 82 ? -3.933 -4.957 2.402 1.00 98.81 82 LEU A O 1
ATOM 646 N N . ILE A 1 83 ? -5.288 -3.612 1.222 1.00 98.81 83 ILE A N 1
ATOM 647 C CA . ILE A 1 83 ? -4.675 -3.790 -0.089 1.00 98.81 83 ILE A CA 1
ATOM 648 C C . ILE A 1 83 ? -4.081 -2.455 -0.519 1.00 98.81 83 ILE A C 1
ATOM 650 O O . ILE A 1 83 ? -4.748 -1.421 -0.465 1.00 98.81 83 ILE A O 1
ATOM 654 N N . CYS A 1 84 ? -2.831 -2.486 -0.967 1.00 98.69 84 CYS A N 1
ATOM 655 C CA . CYS A 1 84 ? -2.198 -1.391 -1.674 1.00 98.69 84 CYS A CA 1
ATOM 656 C C . CYS A 1 84 ? -1.904 -1.849 -3.098 1.00 98.69 84 CYS A C 1
ATOM 658 O O . CYS A 1 84 ? -1.200 -2.838 -3.292 1.00 98.69 84 CYS A O 1
ATOM 660 N N . ALA A 1 85 ? -2.460 -1.146 -4.079 1.00 98.50 85 ALA A N 1
ATOM 661 C CA . ALA A 1 85 ? -2.180 -1.379 -5.489 1.00 98.50 85 ALA A CA 1
ATOM 662 C C . ALA A 1 85 ? -1.499 -0.154 -6.095 1.00 98.50 85 ALA A C 1
ATOM 664 O O . ALA A 1 85 ? -1.739 0.967 -5.649 1.00 98.50 85 ALA A O 1
ATOM 665 N N . GLY A 1 86 ? -0.681 -0.353 -7.120 1.00 98.00 86 GLY A N 1
ATOM 666 C CA . GLY A 1 86 ? -0.095 0.729 -7.906 1.00 98.00 86 GLY A CA 1
ATOM 667 C C . GLY A 1 86 ? 0.980 0.208 -8.844 1.00 98.00 86 GLY A C 1
ATOM 668 O O . GLY A 1 86 ? 1.172 -0.999 -8.961 1.00 98.00 86 GLY A O 1
ATOM 669 N N . ASN A 1 87 ? 1.678 1.118 -9.517 1.00 98.19 87 ASN A N 1
ATOM 670 C CA . ASN A 1 87 ? 2.649 0.742 -10.533 1.00 98.19 87 ASN A CA 1
ATOM 671 C C . ASN A 1 87 ? 4.068 0.603 -9.971 1.00 98.19 87 ASN A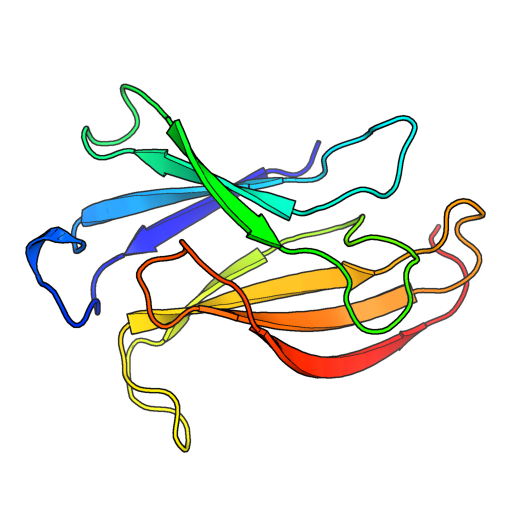 C 1
ATOM 673 O O . ASN A 1 87 ? 4.649 1.588 -9.497 1.00 98.19 87 ASN A O 1
ATOM 677 N N . ALA A 1 88 ? 4.657 -0.585 -10.111 1.00 98.50 88 ALA A N 1
ATOM 678 C CA . ALA A 1 88 ? 6.103 -0.767 -10.077 1.00 98.50 88 ALA A CA 1
ATOM 679 C C . ALA A 1 88 ? 6.700 -0.315 -11.418 1.00 98.50 88 ALA A C 1
ATOM 681 O O . ALA A 1 88 ? 6.243 -0.731 -12.485 1.00 98.50 88 ALA A O 1
ATOM 682 N N . ILE A 1 89 ? 7.689 0.586 -11.381 1.00 98.25 89 ILE A N 1
ATOM 683 C CA . ILE A 1 89 ? 8.240 1.228 -12.590 1.00 98.25 89 ILE A CA 1
ATOM 684 C C . ILE A 1 89 ? 9.749 1.438 -12.427 1.00 98.25 89 ILE A C 1
ATOM 686 O O . ILE A 1 89 ? 10.173 2.081 -11.454 1.00 98.25 89 ILE A O 1
ATOM 690 N N . PRO A 1 90 ? 10.588 0.960 -13.368 1.00 97.56 90 PRO A N 1
ATOM 691 C CA . PRO A 1 90 ? 12.031 1.131 -13.283 1.00 97.56 90 PRO A CA 1
ATOM 692 C C . PRO A 1 90 ? 12.413 2.606 -13.441 1.00 97.56 90 PRO A C 1
ATOM 694 O O . PRO A 1 90 ? 11.670 3.411 -13.996 1.00 97.56 90 PRO A O 1
ATOM 697 N N . THR A 1 91 ? 13.609 2.982 -12.989 1.00 96.44 91 THR A N 1
ATOM 698 C CA . THR A 1 91 ? 14.077 4.383 -13.019 1.00 96.44 91 THR A CA 1
ATOM 699 C C . THR A 1 91 ? 14.063 5.013 -14.415 1.00 96.44 91 THR A C 1
ATOM 701 O O . THR A 1 91 ? 13.880 6.218 -14.536 1.00 96.44 91 THR A O 1
ATOM 704 N N . ASN A 1 92 ? 14.225 4.214 -15.472 1.00 96.44 92 ASN A N 1
ATOM 705 C CA . ASN A 1 92 ? 14.181 4.681 -16.860 1.00 96.44 92 ASN A CA 1
ATOM 706 C C . ASN A 1 92 ? 12.760 4.756 -17.456 1.00 96.44 92 ASN A C 1
ATOM 708 O O . ASN A 1 92 ? 12.639 4.976 -18.657 1.00 96.44 92 ASN A O 1
ATOM 712 N N . LEU A 1 93 ? 11.717 4.526 -16.648 1.00 97.19 93 LEU A N 1
ATOM 713 C CA . LEU A 1 93 ? 10.297 4.588 -17.020 1.00 97.19 93 LEU A CA 1
ATOM 714 C C . LEU A 1 93 ? 9.892 3.670 -18.185 1.00 97.19 93 LEU A C 1
ATOM 716 O O . LEU A 1 93 ? 8.859 3.878 -18.804 1.00 97.19 93 LEU A O 1
ATOM 720 N N . SER A 1 94 ? 10.691 2.647 -18.500 1.00 98.12 94 SER A N 1
ATOM 721 C CA . SER A 1 94 ? 10.517 1.843 -19.721 1.00 98.12 94 SER A CA 1
ATOM 722 C C . SER A 1 94 ? 9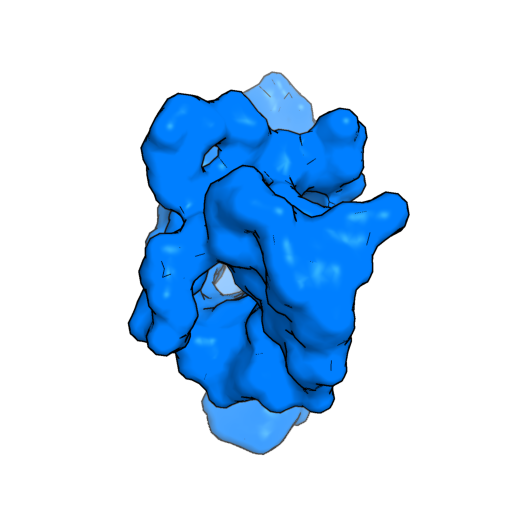.387 0.810 -19.679 1.00 98.12 94 SER A C 1
ATOM 724 O O . SER A 1 94 ? 9.007 0.301 -20.732 1.00 98.12 94 SER A O 1
ATOM 726 N N . GLN A 1 95 ? 8.884 0.474 -18.491 1.00 98.12 95 GLN A N 1
ATOM 727 C CA . GLN A 1 95 ? 7.903 -0.588 -18.251 1.00 98.12 95 GLN A CA 1
ATOM 728 C C . GLN A 1 95 ? 7.006 -0.216 -17.071 1.00 98.12 95 GLN A C 1
ATOM 730 O O . GLN A 1 95 ? 7.411 0.553 -16.199 1.00 98.12 95 GLN A O 1
ATOM 735 N N . THR A 1 96 ? 5.821 -0.809 -17.015 1.00 98.50 96 THR A N 1
ATOM 736 C CA . THR A 1 96 ? 4.863 -0.645 -15.917 1.00 98.50 96 THR A CA 1
ATOM 737 C C . THR A 1 96 ? 4.363 -2.015 -15.463 1.00 98.50 96 THR A C 1
ATOM 739 O O . THR A 1 96 ? 4.196 -2.922 -16.277 1.00 98.50 96 THR A O 1
ATOM 742 N N . SER A 1 97 ? 4.152 -2.191 -14.159 1.00 98.69 97 SER A N 1
ATOM 743 C CA . SER A 1 97 ? 3.513 -3.384 -13.590 1.00 98.69 97 SER A CA 1
ATOM 744 C C . SER A 1 97 ? 2.522 -2.958 -12.522 1.00 98.69 97 SER A C 1
ATOM 746 O O . SER A 1 97 ? 2.924 -2.327 -11.545 1.00 98.69 97 SER A O 1
ATOM 748 N N . ILE A 1 98 ? 1.239 -3.277 -12.701 1.00 98.62 98 ILE A N 1
ATOM 749 C CA . ILE A 1 98 ? 0.220 -3.015 -11.681 1.00 98.62 98 ILE A CA 1
ATOM 750 C C . ILE A 1 98 ? 0.287 -4.148 -10.663 1.00 98.62 98 ILE A C 1
ATOM 752 O O . ILE A 1 98 ? -0.258 -5.229 -10.890 1.00 98.62 98 ILE A O 1
ATOM 756 N N . ASP A 1 99 ? 0.920 -3.882 -9.527 1.00 98.81 99 ASP A N 1
ATOM 757 C CA . ASP A 1 99 ? 1.129 -4.871 -8.476 1.00 98.81 99 ASP A CA 1
ATOM 758 C C . ASP A 1 99 ? 0.260 -4.581 -7.258 1.00 98.81 99 ASP A C 1
ATOM 760 O O . ASP A 1 99 ? 0.022 -3.429 -6.882 1.00 98.81 99 ASP A O 1
ATOM 764 N N . LEU A 1 100 ? -0.205 -5.658 -6.627 1.00 98.81 100 LEU A N 1
ATOM 765 C CA . LEU A 1 100 ? -0.988 -5.638 -5.401 1.00 98.81 100 LEU A CA 1
ATOM 766 C C . LEU A 1 100 ? -0.145 -6.181 -4.255 1.00 98.81 100 LEU A C 1
ATOM 768 O O . LEU A 1 100 ? 0.444 -7.259 -4.339 1.00 98.81 100 LEU A O 1
ATOM 772 N N . TYR A 1 101 ? -0.179 -5.465 -3.142 1.00 98.88 101 TYR A N 1
ATOM 773 C CA . TYR A 1 101 ? 0.358 -5.875 -1.856 1.00 98.88 101 TYR A CA 1
ATOM 774 C C . TYR A 1 101 ? -0.759 -5.882 -0.822 1.00 98.88 101 TYR A C 1
ATOM 776 O O . TYR A 1 101 ? -1.670 -5.058 -0.876 1.00 98.88 101 TYR A O 1
ATOM 784 N N . LYS A 1 102 ? -0.675 -6.792 0.147 1.00 98.81 102 LYS A N 1
ATOM 785 C CA . LYS A 1 102 ? -1.632 -6.886 1.249 1.00 98.81 102 LYS A CA 1
ATOM 786 C C . LYS A 1 102 ? -0.969 -6.754 2.613 1.00 98.81 102 LYS A C 1
ATOM 788 O O . LYS A 1 102 ? 0.174 -7.174 2.789 1.00 98.81 102 LYS A O 1
ATOM 793 N N . SER A 1 103 ? -1.728 -6.251 3.576 1.00 98.81 103 SER A N 1
ATOM 794 C CA . SER A 1 103 ? -1.393 -6.220 4.996 1.00 98.81 103 SER A CA 1
ATOM 795 C C . SER A 1 103 ? -2.573 -6.746 5.811 1.00 98.81 103 SER A C 1
ATOM 797 O O . SER A 1 103 ? -3.716 -6.329 5.622 1.00 98.81 103 SER A O 1
ATOM 799 N N . THR A 1 104 ? -2.288 -7.663 6.731 1.00 98.25 104 THR A N 1
ATOM 800 C CA . THR A 1 104 ? -3.250 -8.197 7.713 1.00 98.25 104 THR A CA 1
ATOM 801 C C . THR A 1 104 ? -2.916 -7.761 9.139 1.00 98.25 104 THR A C 1
ATOM 803 O O . THR A 1 104 ? -3.481 -8.279 10.095 1.00 98.25 104 THR A O 1
ATOM 806 N N . ASP A 1 105 ? -1.970 -6.836 9.287 1.00 98.31 105 ASP A N 1
ATOM 807 C CA . ASP A 1 105 ? -1.449 -6.340 10.558 1.00 98.31 105 ASP A CA 1
ATOM 808 C C . ASP A 1 105 ? -1.574 -4.814 10.647 1.00 98.31 105 ASP A C 1
ATOM 810 O O . ASP A 1 105 ? -0.689 -4.133 11.156 1.00 98.31 105 ASP A O 1
ATOM 814 N N . HIS A 1 106 ? -2.688 -4.274 10.142 1.00 98.12 106 HIS A N 1
ATOM 815 C CA . HIS A 1 106 ? -3.037 -2.851 10.227 1.00 98.12 106 HIS A CA 1
ATOM 816 C C . HIS A 1 106 ? -2.035 -1.913 9.525 1.00 98.12 106 HIS A C 1
ATOM 818 O O . HIS A 1 106 ? -1.737 -0.806 9.995 1.00 98.12 106 HIS A O 1
ATOM 824 N N . GLY A 1 107 ? -1.489 -2.367 8.394 1.00 98.12 107 GLY A N 1
ATOM 825 C CA . GLY A 1 107 ? -0.598 -1.597 7.527 1.00 98.12 107 GLY A CA 1
ATOM 826 C C . GLY A 1 107 ? 0.865 -1.581 7.966 1.00 98.12 107 GLY A C 1
ATOM 827 O O . GLY A 1 107 ? 1.621 -0.766 7.436 1.00 98.12 107 GLY A O 1
ATOM 828 N N . ARG A 1 108 ? 1.267 -2.433 8.923 1.00 98.38 108 ARG A N 1
ATOM 829 C CA . ARG A 1 108 ? 2.636 -2.475 9.476 1.00 98.38 108 ARG A CA 1
ATOM 830 C C . ARG A 1 108 ? 3.588 -3.219 8.549 1.00 98.38 108 ARG A C 1
ATOM 832 O O . ARG A 1 108 ? 4.681 -2.728 8.269 1.00 98.38 108 ARG A O 1
ATOM 839 N N . THR A 1 109 ? 3.168 -4.371 8.036 1.00 98.75 109 THR A N 1
ATOM 840 C CA . THR A 1 109 ? 3.931 -5.158 7.066 1.00 98.75 109 THR A CA 1
ATOM 841 C C . THR A 1 109 ? 3.103 -5.460 5.825 1.00 98.75 109 THR A C 1
ATOM 843 O O . THR A 1 109 ? 1.878 -5.561 5.870 1.00 98.75 109 THR A O 1
ATOM 846 N N . TRP A 1 110 ? 3.793 -5.574 4.690 1.00 98.88 110 TRP A N 1
ATOM 847 C CA . TRP A 1 110 ? 3.175 -5.729 3.378 1.00 98.88 110 TRP A CA 1
ATOM 848 C C . TRP A 1 110 ? 3.782 -6.919 2.649 1.00 98.88 110 TRP A C 1
ATOM 850 O O . TRP A 1 110 ? 5.001 -7.039 2.541 1.00 98.88 110 TRP A O 1
ATOM 860 N N . THR A 1 111 ? 2.921 -7.797 2.141 1.00 98.75 111 THR A N 1
ATOM 861 C CA . THR A 1 111 ? 3.315 -8.978 1.365 1.00 98.75 111 THR A CA 1
ATOM 862 C C . THR A 1 111 ? 2.751 -8.871 -0.040 1.00 98.75 111 THR A C 1
ATOM 864 O O . THR A 1 111 ? 1.599 -8.471 -0.207 1.00 98.75 111 THR A O 1
ATOM 867 N N . PHE A 1 112 ? 3.553 -9.231 -1.043 1.00 98.81 112 PHE A N 1
ATOM 868 C CA . PHE A 1 112 ? 3.092 -9.291 -2.427 1.00 98.81 112 PHE A CA 1
ATOM 869 C C . PHE A 1 112 ? 1.896 -10.243 -2.540 1.00 98.81 112 PHE A C 1
ATOM 871 O O . PHE A 1 112 ? 1.914 -11.341 -1.981 1.00 98.81 112 PHE A O 1
ATOM 878 N N . LEU A 1 113 ? 0.850 -9.797 -3.230 1.00 98.50 113 LEU A N 1
ATOM 879 C CA . LEU A 1 113 ? -0.352 -10.578 -3.487 1.00 98.50 113 LEU A CA 1
ATOM 880 C C . LEU A 1 113 ? -0.341 -11.120 -4.917 1.00 98.50 113 LEU A C 1
ATOM 882 O O . LEU A 1 113 ? -0.429 -12.330 -5.105 1.00 98.50 113 LEU A O 1
ATOM 886 N N . SER A 1 114 ? -0.243 -10.235 -5.908 1.00 98.50 114 SER A N 1
ATOM 887 C CA . SER A 1 114 ? -0.285 -10.596 -7.328 1.00 98.50 114 SER A CA 1
ATOM 888 C C . SER A 1 114 ? 0.060 -9.407 -8.220 1.00 98.50 114 SER A C 1
ATOM 890 O O . SER A 1 114 ? -0.143 -8.259 -7.822 1.00 98.50 114 SER A O 1
ATOM 892 N N . THR A 1 115 ? 0.443 -9.687 -9.463 1.00 98.69 115 THR A N 1
ATOM 893 C CA . THR A 1 115 ? 0.424 -8.706 -10.553 1.00 98.69 115 THR A CA 1
ATOM 894 C C . THR A 1 115 ? -0.909 -8.794 -11.290 1.00 98.69 115 THR A C 1
ATOM 896 O O . THR A 1 115 ? -1.388 -9.891 -11.579 1.00 98.69 115 THR A O 1
ATOM 899 N N . VAL A 1 116 ? -1.518 -7.643 -11.566 1.00 98.50 116 VAL A N 1
ATOM 900 C CA . VAL A 1 116 ? -2.762 -7.533 -12.340 1.00 98.50 116 VAL A CA 1
ATOM 901 C C . VAL A 1 116 ? -2.469 -7.436 -13.829 1.00 98.50 116 VAL A C 1
ATOM 903 O O . VAL A 1 116 ? -3.106 -8.137 -14.610 1.00 98.50 116 VAL A O 1
ATOM 906 N N . ASP A 1 117 ? -1.526 -6.576 -14.217 1.00 98.50 117 ASP A N 1
ATOM 907 C CA . ASP A 1 117 ? -1.181 -6.350 -15.619 1.00 98.50 117 ASP A CA 1
ATOM 908 C C . ASP A 1 117 ? 0.249 -5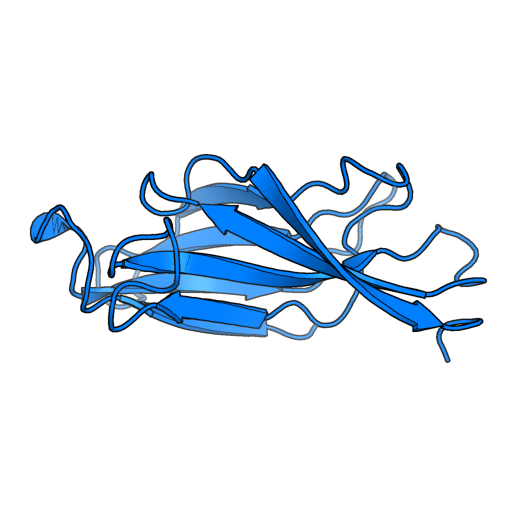.817 -15.775 1.00 98.50 117 ASP A C 1
ATOM 910 O O . ASP A 1 117 ? 0.800 -5.206 -14.854 1.00 98.50 117 ASP A O 1
ATOM 914 N N . HIS A 1 118 ? 0.817 -6.019 -16.963 1.00 98.00 118 HIS A N 1
ATOM 915 C CA . HIS A 1 118 ? 2.098 -5.460 -17.377 1.00 98.00 118 HIS A CA 1
ATOM 916 C C . HIS A 1 118 ? 1.905 -4.530 -18.575 1.00 98.00 118 HIS A C 1
ATOM 918 O O . HIS A 1 118 ? 1.244 -4.879 -19.552 1.00 98.00 118 HIS A O 1
ATOM 924 N N . GLY A 1 119 ? 2.558 -3.374 -18.539 1.00 96.69 119 GLY A N 1
ATOM 925 C CA . GLY A 1 119 ? 2.524 -2.385 -19.606 1.00 96.69 119 GLY A CA 1
ATOM 926 C C . GLY A 1 119 ? 3.912 -1.952 -20.072 1.00 96.69 119 GLY A C 1
ATOM 927 O O . GLY A 1 119 ? 4.954 -2.349 -19.542 1.00 96.69 119 GLY A O 1
ATOM 928 N N . GLY A 1 120 ? 3.910 -1.117 -21.110 1.00 95.88 120 GLY A N 1
ATOM 929 C CA . GLY A 1 120 ? 5.112 -0.510 -21.675 1.00 95.88 120 GLY A CA 1
ATOM 930 C C . GLY A 1 120 ? 5.586 0.712 -20.889 1.00 95.88 120 GLY A C 1
ATOM 931 O O . GLY A 1 120 ? 5.354 0.829 -19.683 1.00 95.88 120 GLY A O 1
ATOM 932 N N . ALA A 1 121 ? 6.268 1.614 -21.596 1.00 96.88 121 ALA A N 1
ATOM 933 C CA . ALA A 1 121 ? 6.803 2.836 -21.016 1.00 96.88 121 ALA A CA 1
ATOM 934 C C . ALA A 1 121 ? 5.709 3.675 -20.342 1.00 96.88 121 ALA A C 1
ATOM 936 O O . ALA A 1 121 ? 4.599 3.771 -20.859 1.00 96.88 121 ALA A O 1
ATOM 937 N N . ALA A 1 122 ? 6.042 4.264 -19.196 1.00 92.31 122 ALA A N 1
ATOM 938 C CA . ALA A 1 122 ? 5.175 5.206 -18.506 1.00 92.31 122 ALA A CA 1
ATOM 939 C C . ALA A 1 122 ? 5.303 6.588 -19.165 1.00 92.31 122 ALA A C 1
ATOM 941 O O . ALA A 1 122 ? 6.408 7.140 -19.203 1.00 92.31 122 ALA A O 1
ATOM 942 N N . ASP A 1 123 ? 4.190 7.127 -19.661 1.00 77.81 123 ASP A N 1
ATOM 943 C CA . ASP A 1 123 ? 4.063 8.441 -20.302 1.00 77.81 123 ASP A CA 1
ATOM 944 C C . ASP A 1 123 ? 2.991 9.343 -19.659 1.00 77.81 123 ASP A C 1
ATOM 946 O O . ASP A 1 123 ? 2.145 8.850 -18.874 1.00 77.81 123 ASP A O 1
#